Protein AF-A0A2U3Q3K9-F1 (afdb_monomer_lite)

Organism: NCBI:txid1549949

Structure (mmCIF, N/CA/C/O backbone):
data_AF-A0A2U3Q3K9-F1
#
_entry.id   AF-A0A2U3Q3K9-F1
#
loop_
_atom_site.group_PDB
_atom_site.id
_atom_site.type_symbol
_atom_site.label_atom_id
_atom_site.label_alt_id
_atom_site.label_comp_id
_atom_site.label_asym_id
_atom_site.label_entity_id
_atom_site.label_seq_id
_atom_site.pdbx_PDB_ins_code
_atom_site.Cartn_x
_atom_site.Cartn_y
_atom_site.Cartn_z
_atom_site.occupancy
_atom_site.B_iso_or_equiv
_atom_site.auth_seq_id
_atom_site.auth_comp_id
_atom_site.auth_asym_id
_atom_site.auth_atom_id
_atom_site.pdbx_PDB_model_num
ATOM 1 N N . MET A 1 1 ? -36.620 -2.948 -13.546 1.00 38.41 1 MET A N 1
ATOM 2 C CA . MET A 1 1 ? -37.044 -1.805 -12.710 1.00 38.41 1 MET A CA 1
ATOM 3 C C . MET A 1 1 ? -35.874 -1.459 -11.811 1.00 38.41 1 MET A C 1
ATOM 5 O O . MET A 1 1 ? -35.420 -2.343 -11.102 1.00 38.41 1 MET A O 1
ATOM 9 N N . ILE A 1 2 ? -35.316 -0.253 -11.924 1.00 50.88 2 ILE A N 1
ATOM 10 C CA . ILE A 1 2 ? -34.257 0.222 -11.024 1.00 50.88 2 ILE A CA 1
ATOM 11 C C . ILE A 1 2 ? -34.979 0.970 -9.907 1.00 50.88 2 ILE A C 1
ATOM 13 O O . ILE A 1 2 ? -35.572 2.015 -10.163 1.00 50.88 2 ILE A O 1
ATOM 17 N N . GLU A 1 3 ? -35.004 0.404 -8.705 1.00 53.09 3 GLU A N 1
ATOM 18 C CA . GLU A 1 3 ? -35.538 1.098 -7.536 1.00 53.09 3 GLU A CA 1
ATOM 19 C C . GLU A 1 3 ? -34.548 2.184 -7.111 1.00 53.09 3 GLU A C 1
ATOM 21 O O . GLU A 1 3 ? -33.431 1.915 -6.669 1.00 53.09 3 GLU A O 1
ATOM 26 N N . THR A 1 4 ? -34.947 3.440 -7.280 1.00 61.72 4 THR A N 1
ATOM 27 C CA . THR A 1 4 ? -34.213 4.595 -6.774 1.00 61.72 4 THR A CA 1
ATOM 28 C C . THR A 1 4 ? -34.368 4.635 -5.259 1.00 61.72 4 THR A C 1
ATOM 30 O O . THR A 1 4 ? -35.386 5.083 -4.732 1.00 61.72 4 THR A O 1
ATOM 33 N N . ASN A 1 5 ? -33.356 4.154 -4.539 1.00 61.25 5 ASN A N 1
ATOM 34 C CA . ASN A 1 5 ? -33.331 4.210 -3.082 1.00 61.25 5 ASN A CA 1
ATOM 35 C C . ASN A 1 5 ? -32.953 5.634 -2.631 1.00 61.25 5 ASN A C 1
ATOM 37 O O . ASN A 1 5 ? -31.806 5.940 -2.307 1.00 61.25 5 ASN A O 1
ATOM 41 N N . THR A 1 6 ? -33.914 6.555 -2.718 1.00 74.50 6 THR A N 1
ATOM 42 C CA . THR A 1 6 ? -33.729 7.946 -2.298 1.00 74.50 6 THR A CA 1
ATOM 43 C C . THR A 1 6 ? -33.804 8.029 -0.777 1.00 74.50 6 THR A C 1
ATOM 45 O O . THR A 1 6 ? -34.873 7.892 -0.180 1.00 74.50 6 THR A O 1
ATOM 48 N N . MET A 1 7 ? -32.662 8.291 -0.143 1.00 75.44 7 MET A N 1
ATOM 49 C CA . MET A 1 7 ? -32.586 8.587 1.288 1.00 75.44 7 MET A CA 1
ATOM 50 C C . MET A 1 7 ? -33.392 9.860 1.585 1.00 75.44 7 MET A C 1
ATOM 52 O O . MET A 1 7 ? -33.063 10.940 1.098 1.00 75.44 7 MET A O 1
ATOM 56 N N . ARG A 1 8 ? -34.469 9.738 2.372 1.00 78.50 8 ARG A N 1
ATOM 57 C CA . ARG A 1 8 ? -35.360 10.863 2.733 1.00 78.50 8 ARG A CA 1
ATOM 58 C C . ARG A 1 8 ? -34.809 11.736 3.866 1.00 78.50 8 ARG A C 1
ATOM 60 O O . ARG A 1 8 ? -35.306 12.835 4.090 1.00 78.50 8 ARG A O 1
ATOM 67 N N . THR A 1 9 ? -33.793 11.254 4.575 1.00 80.44 9 THR A N 1
ATOM 68 C CA . THR A 1 9 ? -33.140 11.929 5.700 1.00 80.44 9 THR A CA 1
ATOM 69 C C . THR A 1 9 ? -31.631 11.711 5.640 1.00 80.44 9 THR A C 1
ATOM 71 O O . THR A 1 9 ? -31.160 10.672 5.174 1.00 80.44 9 THR A O 1
ATOM 74 N N . ALA A 1 10 ? -30.862 12.701 6.104 1.00 80.88 10 ALA A N 1
ATOM 75 C CA . ALA A 1 10 ? -29.408 12.592 6.152 1.00 80.88 10 ALA A CA 1
ATOM 76 C C . ALA A 1 10 ? -28.997 11.468 7.125 1.00 80.88 10 ALA A C 1
ATOM 78 O O . ALA A 1 10 ? -29.416 11.501 8.290 1.00 80.88 10 ALA A O 1
ATOM 79 N N . PRO A 1 11 ? -28.184 10.488 6.693 1.00 78.44 11 PRO A N 1
ATOM 80 C CA . PRO A 1 11 ? -27.671 9.471 7.597 1.00 78.44 11 PRO A CA 1
ATOM 81 C C . PRO A 1 11 ? -26.784 10.130 8.659 1.00 78.44 11 PRO A C 1
ATOM 83 O O . PRO A 1 11 ? -25.936 10.969 8.351 1.00 78.44 11 PRO A O 1
ATOM 86 N N . ARG A 1 12 ? -26.981 9.749 9.923 1.00 85.25 12 ARG A N 1
ATO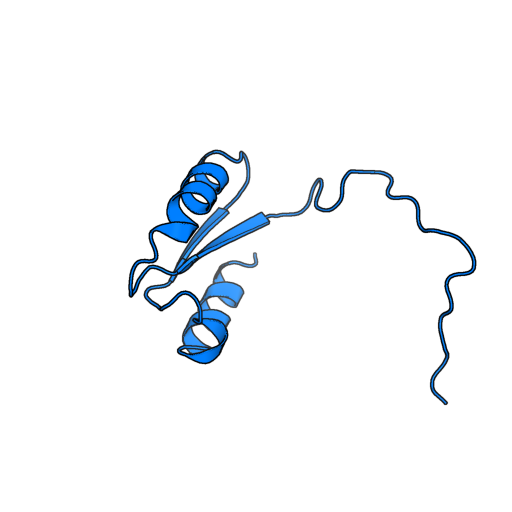M 87 C CA . ARG A 1 12 ? -26.102 10.146 11.028 1.00 85.25 12 ARG A CA 1
ATOM 88 C C . ARG A 1 12 ? -25.175 8.989 11.347 1.00 85.25 12 ARG A C 1
ATOM 90 O O . ARG A 1 12 ? -25.639 7.895 11.657 1.00 85.25 12 ARG A O 1
ATOM 97 N N . LEU A 1 13 ? -23.874 9.242 11.287 1.00 83.31 13 LEU A N 1
ATOM 98 C CA . LEU A 1 13 ? -22.890 8.278 11.749 1.00 83.31 13 LEU A CA 1
ATOM 99 C C . LEU A 1 13 ? -22.845 8.317 13.279 1.00 83.31 13 LEU A C 1
ATOM 101 O O . LEU A 1 13 ? -22.763 9.388 13.877 1.00 83.31 13 LEU A O 1
ATOM 105 N N . THR A 1 14 ? -22.903 7.149 13.911 1.00 87.62 14 THR A N 1
ATOM 106 C CA . THR A 1 14 ? -22.754 7.007 15.368 1.00 87.62 14 THR A CA 1
ATOM 107 C C . THR A 1 14 ? -21.294 7.095 15.815 1.00 87.62 14 THR A C 1
ATOM 109 O O . THR A 1 14 ? -21.023 7.294 16.995 1.00 87.62 14 THR A O 1
ATOM 112 N N . LYS A 1 15 ? -20.355 6.967 14.872 1.00 81.75 15 LYS A N 1
ATOM 113 C CA . LYS A 1 15 ? -18.906 7.080 15.058 1.00 81.75 15 LYS A CA 1
ATOM 114 C C . LYS A 1 15 ? -18.299 7.853 13.880 1.00 81.75 15 LYS A C 1
ATOM 116 O O . LYS A 1 15 ? -18.947 7.948 12.837 1.00 81.75 15 LYS A O 1
ATOM 121 N N . PRO A 1 16 ? -17.078 8.398 13.997 1.00 84.31 16 PRO A N 1
ATOM 122 C CA . PRO A 1 16 ? -16.381 8.959 12.844 1.00 84.31 16 PRO A CA 1
ATOM 123 C C . PRO A 1 16 ? -16.313 7.954 11.687 1.00 84.31 16 PRO A C 1
ATOM 125 O O . PRO A 1 16 ? -16.234 6.745 11.907 1.00 84.31 16 PRO A O 1
ATOM 128 N N . ALA A 1 17 ? -16.336 8.447 10.449 1.00 80.44 17 ALA A N 1
ATOM 129 C CA . ALA A 1 17 ? -16.169 7.588 9.281 1.00 80.44 17 ALA A CA 1
ATOM 130 C C . ALA A 1 17 ? -14.851 6.798 9.388 1.00 80.44 17 ALA A C 1
ATOM 132 O O . ALA A 1 17 ? -13.798 7.381 9.640 1.00 80.44 17 ALA A O 1
ATOM 133 N N . GLY A 1 18 ? -14.927 5.476 9.218 1.00 76.50 18 GLY A N 1
ATOM 134 C CA . GLY A 1 18 ? -13.772 4.581 9.334 1.00 76.50 18 GLY A CA 1
ATOM 135 C C . GLY A 1 18 ? -13.382 4.184 10.763 1.00 76.50 18 GLY A C 1
ATOM 136 O O . GLY A 1 18 ? -12.383 3.493 10.932 1.00 76.50 18 GLY A O 1
ATOM 137 N N . ALA A 1 19 ? -14.136 4.591 11.791 1.00 83.25 19 ALA A N 1
ATOM 138 C CA . ALA A 1 19 ? -13.889 4.144 13.161 1.00 83.25 19 ALA A CA 1
ATOM 139 C C . ALA A 1 19 ? -14.152 2.637 13.330 1.00 83.25 19 ALA A C 1
ATOM 141 O O . ALA A 1 19 ? -15.113 2.107 12.773 1.00 83.25 19 ALA A O 1
ATOM 142 N N . ASP A 1 20 ? -13.319 1.983 14.146 1.00 83.31 20 ASP A N 1
ATOM 143 C CA . ASP A 1 20 ? -13.395 0.561 14.520 1.00 83.31 20 ASP A CA 1
ATOM 144 C C . ASP A 1 20 ? -13.394 -0.433 13.345 1.00 83.31 20 ASP A C 1
ATOM 146 O O . ASP A 1 20 ? -13.854 -1.565 13.484 1.00 83.31 20 ASP A O 1
ATOM 150 N N . LEU A 1 21 ? -12.881 -0.019 12.184 1.00 85.94 21 LEU A N 1
ATOM 151 C CA . LEU A 1 21 ? -12.645 -0.910 11.053 1.00 85.94 21 LEU A CA 1
ATOM 152 C C . LEU A 1 21 ? -11.182 -1.343 11.013 1.00 85.94 21 LEU A C 1
ATOM 154 O O . LEU A 1 21 ? -10.271 -0.520 11.163 1.00 85.94 21 LEU A O 1
ATOM 158 N N . ASP A 1 22 ? -10.961 -2.621 10.714 1.00 88.75 22 ASP A N 1
ATOM 159 C CA . ASP A 1 22 ? -9.632 -3.117 10.380 1.00 88.75 22 ASP A CA 1
ATOM 160 C C . ASP A 1 22 ? -9.088 -2.340 9.186 1.00 88.75 22 ASP A C 1
ATOM 162 O O . ASP A 1 22 ? -9.667 -2.327 8.098 1.00 88.75 22 ASP A O 1
ATOM 166 N N . THR A 1 23 ? -7.957 -1.674 9.400 1.00 91.19 23 THR A N 1
ATOM 167 C CA . THR A 1 23 ? -7.373 -0.785 8.401 1.00 91.19 23 THR A CA 1
ATOM 168 C C . THR A 1 23 ? -6.008 -1.297 7.968 1.00 91.19 23 THR A C 1
ATOM 170 O O . THR A 1 23 ? -5.154 -1.642 8.789 1.00 91.19 23 THR A O 1
ATOM 173 N N . ILE A 1 24 ? -5.797 -1.332 6.654 1.00 93.00 24 ILE A N 1
ATOM 174 C CA . ILE A 1 24 ? -4.529 -1.711 6.033 1.00 93.00 24 ILE A CA 1
ATOM 175 C C . ILE A 1 24 ? -4.071 -0.561 5.146 1.00 93.00 24 ILE A C 1
ATOM 177 O O . ILE A 1 24 ? -4.808 -0.114 4.269 1.00 93.00 24 ILE A O 1
ATOM 181 N N . TYR A 1 25 ? -2.840 -0.104 5.350 1.00 93.62 25 TYR A N 1
ATOM 182 C CA . TYR A 1 25 ? -2.186 0.840 4.458 1.00 93.62 25 TYR A CA 1
ATOM 183 C C . TYR A 1 25 ? -1.329 0.097 3.435 1.00 93.62 25 TYR A C 1
ATOM 185 O O . TYR A 1 25 ? -0.388 -0.613 3.798 1.00 93.62 25 TYR A O 1
ATOM 193 N N . VAL A 1 26 ? -1.624 0.305 2.152 1.00 93.50 26 VAL A N 1
ATOM 194 C CA . VAL A 1 26 ? -0.860 -0.260 1.037 1.00 93.50 26 VAL A CA 1
ATOM 195 C C . VAL A 1 26 ? 0.088 0.799 0.467 1.00 93.50 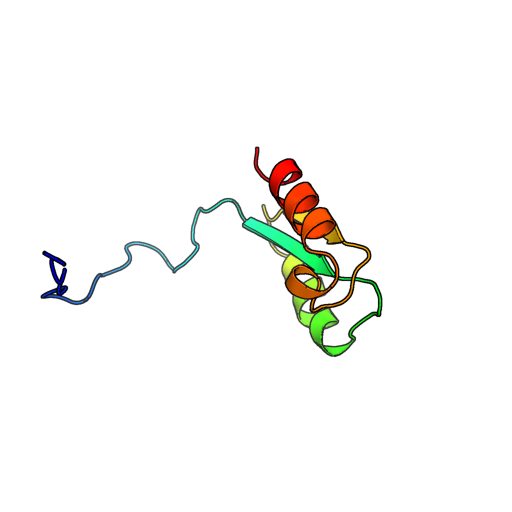26 VAL A C 1
ATOM 197 O O . VAL A 1 26 ? -0.339 1.816 -0.076 1.00 93.50 26 VAL A O 1
ATOM 200 N N . SER A 1 27 ? 1.392 0.563 0.593 1.00 94.19 27 SER A N 1
ATOM 201 C CA . SER A 1 27 ? 2.469 1.445 0.138 1.00 94.19 27 SER A CA 1
ATOM 202 C C . SER A 1 27 ? 3.000 0.994 -1.218 1.00 94.19 27 SER A C 1
ATOM 204 O O . SER A 1 27 ? 3.585 -0.077 -1.325 1.00 94.19 27 SER A O 1
ATOM 206 N N . CYS A 1 28 ? 2.835 1.820 -2.248 1.00 93.75 28 CYS A N 1
ATOM 207 C CA . CYS A 1 28 ? 3.469 1.619 -3.555 1.00 93.75 28 CYS A CA 1
ATOM 208 C C . CYS A 1 28 ? 4.885 2.214 -3.537 1.00 93.75 28 CYS A C 1
ATOM 210 O O . CYS A 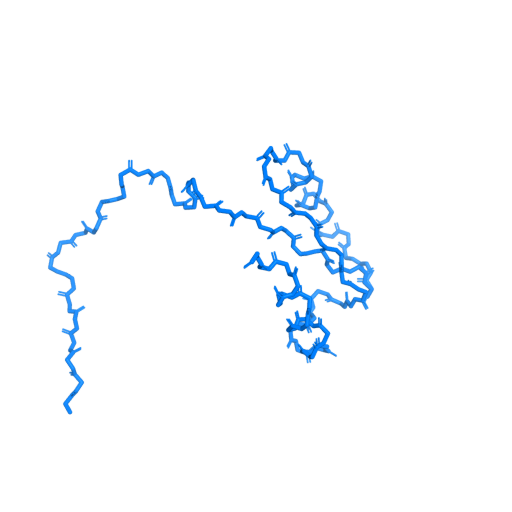1 28 ? 5.049 3.358 -3.104 1.00 93.75 28 CYS A O 1
ATOM 212 N N . GLU A 1 29 ? 5.905 1.463 -3.959 1.00 93.44 29 GLU A N 1
ATOM 213 C CA . GLU A 1 29 ? 7.310 1.833 -3.695 1.00 93.44 29 GLU A CA 1
ATOM 214 C C . GLU A 1 29 ? 8.214 1.933 -4.935 1.00 93.44 29 GLU A C 1
ATOM 216 O O . GLU A 1 29 ? 9.361 2.351 -4.796 1.00 93.44 29 GLU A O 1
ATOM 221 N N . ALA A 1 30 ? 7.728 1.615 -6.143 1.00 92.94 30 ALA A N 1
ATOM 222 C CA . ALA A 1 30 ? 8.575 1.582 -7.342 1.00 92.94 30 ALA A CA 1
ATOM 223 C C . ALA A 1 30 ? 7.860 2.061 -8.628 1.00 92.94 30 ALA A C 1
ATOM 225 O O . ALA A 1 30 ? 7.086 1.301 -9.206 1.00 92.94 30 ALA A O 1
ATOM 226 N N . PRO A 1 31 ? 8.143 3.275 -9.145 1.00 92.94 31 PRO A N 1
ATOM 227 C CA . PRO A 1 31 ? 9.084 4.259 -8.611 1.00 92.94 31 PRO A CA 1
ATOM 228 C C . PRO A 1 31 ? 8.591 4.896 -7.307 1.00 92.94 31 PRO A C 1
ATOM 230 O O . PRO A 1 31 ? 7.388 4.973 -7.047 1.00 92.94 31 PRO A O 1
ATOM 233 N N . ALA A 1 32 ? 9.539 5.381 -6.503 1.00 88.62 32 ALA A N 1
ATOM 234 C CA . ALA A 1 32 ? 9.231 6.160 -5.314 1.00 88.62 32 ALA A CA 1
ATOM 235 C C . ALA A 1 32 ? 8.528 7.473 -5.691 1.00 88.62 32 ALA A C 1
ATOM 237 O O . ALA A 1 32 ? 8.849 8.106 -6.697 1.00 88.62 32 ALA A O 1
ATOM 238 N N . MET A 1 33 ? 7.587 7.900 -4.852 1.00 92.75 33 MET A N 1
ATOM 239 C CA . MET A 1 33 ? 6.848 9.144 -5.030 1.00 92.75 33 MET A CA 1
ATOM 240 C C . MET A 1 33 ? 6.954 9.966 -3.744 1.00 92.75 33 MET A C 1
ATOM 242 O O . MET A 1 33 ? 6.226 9.732 -2.788 1.00 92.75 33 MET A O 1
ATOM 246 N N . ALA A 1 34 ? 7.857 10.946 -3.713 1.00 93.12 34 ALA A N 1
ATOM 247 C CA . ALA A 1 34 ? 8.137 11.720 -2.496 1.00 93.12 34 ALA A CA 1
ATOM 248 C C . ALA A 1 34 ? 6.887 12.411 -1.913 1.00 93.12 34 ALA A C 1
ATOM 250 O O . ALA A 1 34 ? 6.730 12.532 -0.701 1.00 93.12 34 ALA A O 1
ATOM 251 N N . ALA A 1 35 ? 5.940 12.798 -2.775 1.00 93.81 35 ALA A N 1
ATOM 252 C CA . ALA A 1 35 ? 4.669 13.392 -2.365 1.00 93.81 35 ALA A CA 1
ATOM 253 C C . ALA A 1 35 ? 3.825 12.492 -1.437 1.00 93.81 35 ALA A C 1
ATOM 25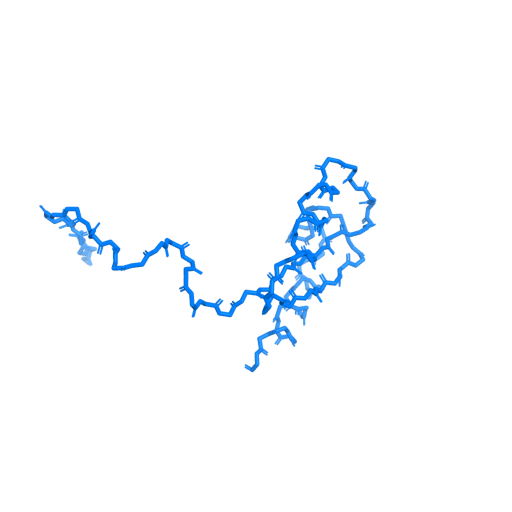5 O O . ALA A 1 35 ? 3.007 13.019 -0.683 1.00 93.81 35 ALA A O 1
ATOM 256 N N . ILE A 1 36 ? 4.012 11.162 -1.455 1.00 92.06 36 ILE A N 1
ATOM 257 C CA . ILE A 1 36 ? 3.259 10.241 -0.585 1.00 92.06 36 ILE A CA 1
ATOM 258 C C . ILE A 1 36 ? 3.959 9.937 0.749 1.00 92.06 36 ILE A C 1
ATOM 260 O O . ILE A 1 36 ? 3.341 9.348 1.640 1.00 92.06 36 ILE A O 1
ATOM 264 N N . ASP A 1 37 ? 5.217 10.344 0.931 1.00 92.75 37 ASP A N 1
ATOM 265 C CA . ASP A 1 37 ? 5.994 10.009 2.131 1.00 92.75 37 ASP A CA 1
ATOM 266 C C . ASP A 1 37 ? 5.375 10.519 3.444 1.00 92.75 37 ASP A C 1
ATOM 268 O O . ASP A 1 37 ? 5.345 9.744 4.407 1.00 92.75 37 ASP A O 1
ATOM 272 N N . PRO A 1 38 ? 4.789 11.733 3.519 1.00 95.94 38 PRO A N 1
ATOM 273 C CA . PRO A 1 38 ? 4.106 12.182 4.734 1.00 95.94 38 PRO A CA 1
ATOM 274 C C . PRO A 1 38 ? 2.925 11.282 5.125 1.00 95.94 38 PRO A C 1
ATOM 276 O O . PRO A 1 38 ? 2.704 11.013 6.307 1.00 95.94 38 PRO A O 1
ATOM 279 N N . PHE A 1 39 ? 2.183 10.766 4.141 1.00 94.00 39 PHE A N 1
ATOM 280 C CA . PHE A 1 39 ? 1.047 9.871 4.374 1.00 94.00 39 PHE A CA 1
ATOM 281 C C . PHE A 1 39 ? 1.515 8.493 4.837 1.00 94.00 39 PHE A C 1
ATOM 283 O O . PHE A 1 39 ? 0.960 7.941 5.786 1.00 94.00 39 PHE A O 1
ATOM 290 N N . ARG A 1 40 ? 2.591 7.976 4.232 1.00 94.31 40 ARG A N 1
ATOM 291 C CA . ARG A 1 40 ? 3.244 6.734 4.655 1.00 94.31 40 ARG A CA 1
ATOM 292 C C . ARG A 1 40 ? 3.753 6.833 6.095 1.00 94.31 40 ARG A C 1
ATOM 294 O O . ARG A 1 40 ? 3.536 5.914 6.884 1.00 94.31 40 ARG A O 1
ATOM 301 N N . ALA A 1 41 ? 4.408 7.941 6.442 1.00 95.12 41 ALA A N 1
ATOM 302 C CA . ALA A 1 41 ? 4.891 8.199 7.795 1.00 95.12 41 ALA A CA 1
ATOM 303 C C . ALA A 1 41 ? 3.731 8.256 8.798 1.00 95.12 41 ALA A C 1
ATOM 305 O O . ALA A 1 41 ? 3.773 7.579 9.823 1.00 95.12 41 ALA A O 1
ATOM 306 N 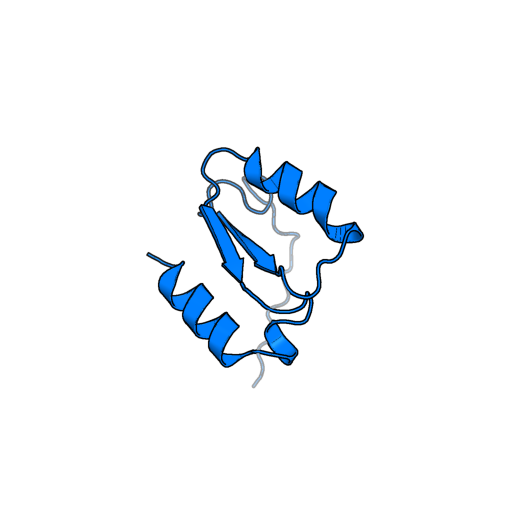N . ARG A 1 42 ? 2.657 8.983 8.464 1.00 94.81 42 ARG A N 1
ATOM 307 C CA . ARG A 1 42 ? 1.445 9.051 9.288 1.00 94.81 42 ARG A CA 1
ATOM 308 C C . ARG A 1 42 ? 0.791 7.683 9.485 1.00 94.81 42 ARG A C 1
ATOM 310 O O . ARG A 1 42 ? 0.384 7.377 10.602 1.00 94.81 42 ARG A O 1
ATOM 317 N N . ALA A 1 43 ? 0.681 6.873 8.432 1.00 94.00 43 ALA A N 1
ATOM 318 C CA . ALA A 1 43 ? 0.072 5.545 8.495 1.00 94.00 43 ALA A CA 1
ATOM 319 C C . ALA A 1 43 ? 0.845 4.603 9.427 1.00 94.00 43 ALA A C 1
ATOM 321 O O . ALA A 1 43 ? 0.238 3.891 10.219 1.00 94.00 43 ALA A O 1
ATOM 322 N N . ARG A 1 44 ? 2.184 4.657 9.403 1.00 94.00 44 ARG A N 1
ATOM 323 C CA . ARG A 1 44 ? 3.044 3.881 10.317 1.00 94.00 44 ARG A CA 1
ATOM 324 C C . ARG A 1 44 ? 2.895 4.275 11.788 1.00 94.00 44 ARG A C 1
ATOM 326 O O . ARG A 1 44 ? 3.240 3.482 12.654 1.00 94.00 44 ARG A O 1
ATOM 333 N N . GLN A 1 45 ? 2.404 5.480 12.069 1.00 95.19 45 GLN A N 1
ATOM 334 C CA . GLN A 1 45 ? 2.134 5.952 13.429 1.00 95.19 45 GLN A CA 1
ATOM 335 C C . GLN A 1 45 ? 0.726 5.579 13.923 1.00 95.19 45 GLN A C 1
ATOM 337 O O . GLN A 1 45 ? 0.425 5.798 15.093 1.00 95.19 45 GLN A O 1
ATOM 342 N N . GLN A 1 46 ? -0.155 5.048 13.063 1.00 91.94 46 GLN A N 1
ATOM 343 C CA . GLN A 1 46 ? -1.504 4.656 13.472 1.00 91.94 46 GLN A CA 1
ATOM 344 C C . GLN A 1 46 ? -1.474 3.315 14.208 1.00 91.94 46 GLN A C 1
ATOM 346 O O . GLN A 1 46 ? -1.043 2.296 13.668 1.00 91.94 46 GLN A O 1
ATOM 351 N N . GLN A 1 47 ? -1.972 3.304 15.441 1.00 89.56 47 GLN A N 1
ATOM 352 C CA . GLN A 1 47 ? -2.108 2.074 16.213 1.00 89.56 47 GLN A CA 1
ATOM 353 C C . GLN A 1 47 ? -3.174 1.163 15.586 1.00 89.56 47 GLN A C 1
ATOM 355 O O . GLN A 1 47 ? -4.246 1.621 15.196 1.00 89.56 47 GLN A O 1
ATOM 360 N N . GLY A 1 48 ? -2.877 -0.134 15.490 1.00 88.94 48 GLY A N 1
ATOM 361 C CA . GLY A 1 48 ? -3.798 -1.143 14.954 1.00 88.94 48 GLY A CA 1
ATOM 362 C C . GLY A 1 48 ? -3.864 -1.209 13.426 1.00 88.94 48 GLY A C 1
ATOM 363 O O . GLY A 1 48 ? -4.461 -2.137 12.888 1.00 88.94 48 GLY A O 1
ATOM 364 N N . TRP A 1 49 ? -3.223 -0.282 12.709 1.00 91.88 49 TRP A N 1
ATOM 365 C CA . TRP A 1 49 ? -3.146 -0.357 11.253 1.00 91.88 49 TRP A CA 1
ATOM 366 C C . TRP A 1 49 ? -2.103 -1.384 10.830 1.00 91.88 49 TRP A C 1
ATOM 368 O O . TRP A 1 49 ? -0.984 -1.415 11.345 1.00 91.88 49 TRP A O 1
ATOM 378 N N . ARG A 1 50 ? -2.451 -2.203 9.839 1.00 91.44 50 ARG A N 1
ATOM 379 C CA . ARG A 1 50 ? -1.497 -3.096 9.174 1.00 91.44 50 ARG A CA 1
ATOM 380 C C . ARG A 1 50 ? -0.858 -2.373 7.996 1.00 91.44 50 ARG A C 1
ATOM 382 O O . ARG A 1 50 ? -1.478 -1.515 7.371 1.00 91.44 50 ARG A O 1
ATOM 389 N N . PHE A 1 51 ? 0.385 -2.712 7.681 1.00 92.75 51 PHE A N 1
ATOM 390 C CA . PHE A 1 51 ? 1.142 -2.061 6.616 1.00 92.75 51 PHE A CA 1
ATOM 391 C C . PHE A 1 51 ? 1.619 -3.096 5.604 1.00 92.75 51 PHE A C 1
ATOM 393 O O . PHE A 1 51 ? 2.204 -4.106 5.986 1.00 92.75 51 PHE A O 1
ATOM 400 N N . GLN A 1 52 ? 1.403 -2.825 4.320 1.00 93.56 52 GLN A N 1
ATOM 401 C CA . GLN A 1 52 ? 1.781 -3.721 3.234 1.00 93.56 52 GLN A CA 1
ATOM 402 C C . GLN A 1 52 ? 2.477 -2.937 2.123 1.00 93.56 52 GLN A C 1
ATOM 404 O O . GLN A 1 52 ? 1.923 -1.979 1.593 1.00 93.56 52 GLN A O 1
ATOM 409 N N . ALA A 1 53 ? 3.685 -3.349 1.748 1.00 92.56 53 ALA A N 1
ATOM 410 C CA . ALA A 1 53 ? 4.398 -2.767 0.615 1.00 92.56 53 ALA A CA 1
ATOM 411 C C . ALA A 1 53 ? 4.063 -3.510 -0.688 1.00 92.56 53 ALA A C 1
ATOM 413 O O . ALA A 1 53 ? 3.869 -4.729 -0.686 1.00 92.56 53 ALA A O 1
ATOM 414 N N . ILE A 1 54 ? 4.023 -2.770 -1.796 1.00 94.00 54 ILE A N 1
ATOM 415 C CA . ILE A 1 54 ? 3.906 -3.279 -3.161 1.00 94.00 54 ILE A CA 1
ATOM 416 C C . ILE A 1 54 ? 5.045 -2.676 -3.995 1.00 94.00 54 ILE A C 1
ATOM 418 O O . ILE A 1 54 ? 5.148 -1.447 -4.085 1.00 94.00 54 ILE A O 1
ATOM 422 N N . PRO A 1 55 ? 5.869 -3.505 -4.663 1.00 93.44 55 PRO A N 1
ATOM 423 C CA . PRO A 1 55 ? 6.937 -3.040 -5.547 1.00 93.44 55 PRO A CA 1
ATOM 424 C C . PRO A 1 55 ? 6.372 -2.588 -6.908 1.00 93.44 55 PRO A C 1
ATOM 426 O O . PRO A 1 55 ? 6.673 -3.163 -7.947 1.00 93.44 55 PRO A O 1
ATOM 429 N N . SER A 1 56 ? 5.499 -1.582 -6.896 1.00 94.50 56 SER A N 1
ATOM 430 C CA . SER A 1 56 ? 4.862 -0.996 -8.081 1.00 94.50 56 SER A CA 1
ATOM 431 C C . SER A 1 56 ? 4.667 0.509 -7.897 1.00 94.50 56 SER A C 1
ATOM 433 O O . SER A 1 56 ? 4.846 1.043 -6.798 1.00 94.50 56 SER A O 1
ATOM 435 N N . SER A 1 57 ? 4.306 1.192 -8.986 1.00 92.75 57 SER A N 1
ATOM 436 C CA . SER A 1 57 ? 4.059 2.631 -9.015 1.00 92.75 57 SER A CA 1
ATOM 437 C C . SER A 1 57 ? 2.818 2.995 -8.200 1.00 92.75 57 SER A C 1
ATOM 439 O O . SER A 1 57 ? 2.006 2.127 -7.877 1.00 92.75 57 SER A O 1
ATOM 441 N N . HIS A 1 58 ? 2.621 4.287 -7.923 1.00 93.94 58 HIS A N 1
ATOM 442 C CA . HIS A 1 58 ? 1.391 4.778 -7.291 1.00 93.94 58 HIS A CA 1
ATOM 443 C C . HIS A 1 58 ? 0.119 4.365 -8.058 1.00 93.94 58 HIS A C 1
ATOM 445 O O . HIS A 1 58 ? -0.923 4.135 -7.452 1.00 93.94 58 HIS A O 1
ATOM 451 N N . ALA A 1 59 ? 0.223 4.173 -9.375 1.00 93.06 59 ALA A N 1
ATOM 452 C CA . ALA A 1 59 ? -0.843 3.649 -10.218 1.00 93.06 59 ALA A CA 1
ATOM 453 C C . ALA A 1 59 ? -0.884 2.105 -10.244 1.00 93.06 59 ALA A C 1
ATOM 455 O O . ALA A 1 59 ? -1.255 1.527 -11.262 1.00 93.06 59 ALA A O 1
ATOM 456 N N . CYS A 1 60 ? -0.512 1.415 -9.155 1.00 93.81 60 CYS A N 1
ATOM 457 C CA . CYS A 1 60 ? -0.417 -0.054 -9.099 1.00 93.81 60 CYS A CA 1
ATOM 458 C C . CYS A 1 60 ? -1.688 -0.781 -9.559 1.00 93.81 60 CYS A C 1
ATOM 460 O O . CYS A 1 60 ? -1.588 -1.798 -10.238 1.00 93.81 60 CYS A O 1
ATOM 462 N N . MET A 1 61 ? -2.869 -0.223 -9.285 1.00 94.75 61 MET A N 1
ATOM 463 C CA . MET A 1 61 ? -4.150 -0.767 -9.748 1.00 94.75 61 MET A CA 1
ATOM 464 C C . MET A 1 61 ? -4.277 -0.810 -11.278 1.00 94.75 61 MET A C 1
ATOM 466 O O . MET A 1 61 ? -5.014 -1.637 -11.797 1.00 94.75 61 MET A O 1
ATOM 470 N N . ALA A 1 62 ? -3.568 0.064 -11.997 1.00 95.31 62 ALA A N 1
ATOM 471 C CA . ALA A 1 62 ? -3.548 0.103 -13.456 1.00 95.31 62 ALA A CA 1
ATOM 472 C C . ALA A 1 62 ? -2.304 -0.582 -14.040 1.00 95.31 62 ALA A C 1
ATOM 474 O O . ALA A 1 62 ? -2.394 -1.254 -15.061 1.00 95.31 62 ALA A O 1
ATOM 475 N N . THR A 1 63 ? -1.138 -0.415 -13.407 1.00 94.19 63 THR A N 1
ATOM 476 C CA . THR A 1 63 ? 0.141 -0.906 -13.947 1.00 94.19 63 THR A CA 1
ATOM 477 C C . THR A 1 63 ? 0.484 -2.330 -13.516 1.00 94.19 63 THR A C 1
ATOM 479 O O . THR A 1 63 ? 1.320 -2.965 -14.149 1.00 94.19 63 THR A O 1
ATOM 482 N N . ALA A 1 64 ? -0.103 -2.814 -12.421 1.00 95.19 64 ALA A N 1
ATOM 483 C CA . ALA A 1 64 ? 0.135 -4.143 -11.861 1.00 95.19 64 ALA A CA 1
ATOM 484 C C . ALA A 1 64 ? -1.126 -4.688 -11.142 1.00 95.19 64 ALA A C 1
ATOM 486 O O . ALA A 1 64 ? -1.081 -4.964 -9.932 1.00 95.19 64 ALA A O 1
ATOM 487 N N . PRO A 1 65 ? -2.269 -4.817 -11.844 1.00 95.62 65 PRO A N 1
ATOM 488 C CA . PRO A 1 65 ? -3.542 -5.192 -11.230 1.00 95.62 65 PRO A CA 1
ATOM 489 C C . PRO A 1 65 ? -3.493 -6.567 -10.549 1.00 95.62 65 PRO A C 1
ATOM 491 O O . PRO A 1 65 ? -3.982 -6.703 -9.430 1.00 95.62 65 PRO A O 1
ATOM 494 N N . GLU A 1 66 ? -2.829 -7.567 -11.136 1.00 96.81 66 GLU A N 1
ATOM 495 C CA . GLU A 1 66 ? -2.729 -8.914 -10.555 1.00 96.81 66 GLU A CA 1
ATOM 496 C C . GLU A 1 66 ? -1.894 -8.923 -9.271 1.00 96.81 66 GLU A C 1
ATOM 498 O O . GLU A 1 66 ? -2.234 -9.598 -8.298 1.00 96.81 66 GLU A O 1
ATOM 503 N N . LEU A 1 67 ? -0.791 -8.168 -9.248 1.00 95.19 67 LEU A N 1
ATOM 504 C CA . LEU A 1 67 ? 0.038 -8.016 -8.052 1.00 95.19 67 LEU A CA 1
ATOM 505 C C . LEU A 1 67 ? -0.743 -7.309 -6.940 1.00 95.19 67 LEU A C 1
ATOM 507 O O . LEU A 1 67 ? -0.650 -7.700 -5.773 1.00 95.19 67 LEU A O 1
ATOM 511 N N . THR A 1 68 ? -1.515 -6.288 -7.307 1.00 94.56 68 THR A N 1
ATOM 512 C CA . THR A 1 68 ? -2.364 -5.531 -6.386 1.00 94.56 68 THR A CA 1
ATOM 513 C C . THR A 1 68 ? -3.445 -6.431 -5.795 1.00 94.56 68 THR A C 1
ATOM 515 O O . THR A 1 68 ? -3.530 -6.538 -4.574 1.00 94.56 68 THR A O 1
ATOM 518 N N . GLY A 1 69 ? -4.185 -7.164 -6.633 1.00 95.19 69 GLY A N 1
ATOM 519 C CA . GLY A 1 69 ? -5.217 -8.113 -6.205 1.00 95.19 69 GLY A CA 1
ATOM 520 C C . GLY A 1 69 ? -4.673 -9.173 -5.249 1.00 95.19 69 GLY A C 1
ATOM 521 O O . GLY A 1 69 ? -5.124 -9.259 -4.111 1.00 95.19 69 GLY A O 1
ATOM 522 N N . LYS A 1 70 ? -3.599 -9.875 -5.638 1.00 95.00 70 LYS A N 1
ATOM 523 C CA . LYS A 1 70 ? -2.946 -10.879 -4.777 1.00 95.00 70 LYS A CA 1
ATOM 524 C C . LYS A 1 70 ? -2.461 -10.306 -3.447 1.00 95.00 70 LYS A C 1
ATOM 526 O O . LYS A 1 70 ? -2.381 -11.018 -2.449 1.00 95.00 70 LYS A O 1
ATOM 531 N N . THR A 1 71 ? -2.050 -9.041 -3.435 1.00 93.62 71 THR A N 1
ATOM 532 C CA . THR A 1 71 ? -1.620 -8.377 -2.203 1.00 93.62 71 THR A CA 1
ATOM 533 C C . THR A 1 71 ? -2.803 -8.086 -1.290 1.00 93.62 71 THR A C 1
ATOM 535 O O . THR A 1 71 ? -2.700 -8.338 -0.094 1.00 93.62 71 THR A O 1
ATOM 538 N N . LEU A 1 72 ? -3.919 -7.610 -1.843 1.00 92.44 72 LEU A N 1
ATOM 539 C CA . LEU A 1 72 ? -5.145 -7.364 -1.088 1.00 92.44 72 LEU A CA 1
ATOM 540 C C . LEU A 1 72 ? -5.736 -8.667 -0.536 1.00 92.44 72 LEU A C 1
ATOM 542 O O . LEU A 1 72 ? -6.058 -8.719 0.644 1.00 92.44 72 LEU A O 1
ATOM 546 N N . GLU A 1 73 ? -5.786 -9.733 -1.337 1.00 93.19 73 GLU A N 1
ATOM 547 C CA . GLU A 1 73 ? -6.265 -11.059 -0.915 1.00 93.19 73 GLU A CA 1
ATOM 548 C C . GLU A 1 73 ? -5.490 -11.607 0.288 1.00 93.19 73 GLU A C 1
ATOM 550 O O . GLU A 1 73 ? -6.090 -12.132 1.216 1.00 93.19 73 GLU A O 1
ATOM 555 N N . ARG A 1 74 ? -4.160 -11.445 0.313 1.00 89.44 74 ARG A N 1
ATOM 556 C CA . ARG A 1 74 ? -3.327 -11.858 1.459 1.00 89.44 74 ARG A CA 1
ATOM 557 C C . ARG A 1 74 ? -3.464 -10.952 2.678 1.00 89.44 74 ARG A C 1
ATOM 559 O O . ARG A 1 74 ? -3.064 -11.338 3.773 1.00 89.44 74 ARG A O 1
ATOM 566 N N . ALA A 1 75 ? -3.907 -9.717 2.474 1.00 84.25 75 ALA A N 1
ATOM 567 C CA . ALA A 1 75 ? -3.998 -8.724 3.528 1.00 84.25 75 ALA A CA 1
ATOM 568 C C . ALA A 1 75 ? -5.334 -8.828 4.285 1.00 84.25 75 ALA A C 1
ATOM 570 O O . ALA A 1 75 ? -5.412 -8.434 5.447 1.00 84.25 75 ALA A O 1
ATOM 571 N N . VAL A 1 76 ? -6.381 -9.381 3.678 1.00 77.56 76 VAL A N 1
ATOM 572 C CA . VAL A 1 76 ? -7.640 -9.683 4.372 1.00 77.56 76 VAL A CA 1
ATOM 573 C C . VAL A 1 76 ? -7.463 -10.970 5.205 1.00 77.56 76 VAL A C 1
ATOM 575 O O . VAL A 1 76 ? -6.854 -11.911 4.699 1.00 77.56 76 VAL A O 1
ATOM 578 N N . PRO A 1 77 ? -7.883 -10.996 6.486 1.00 62.94 77 PRO A N 1
ATOM 579 C CA . PRO A 1 77 ? -7.870 -12.213 7.303 1.00 62.94 77 PRO A CA 1
A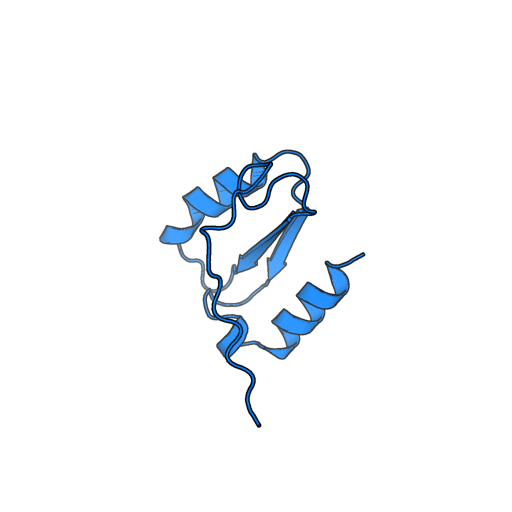TOM 580 C C . PRO A 1 77 ? -8.842 -13.288 6.799 1.00 62.94 77 PRO A C 1
ATOM 582 O O . PRO A 1 77 ? -9.858 -12.928 6.162 1.00 62.94 77 PRO A O 1
#

Secondary structure (DSSP, 8-state):
-------SSPPPPSS-TTTT---EEEEE-SS--GGGHHHHHHHHTSTT-EEEEESS-TTHHHH-HHHHHHHHHHH--

Foldseek 3Di:
DDDDPDDPDDDDDPDPVPPPDQAEAEAAPVPHDPVCVVVVVVQVPDPRYHYHYDPHDPVCCPPPVPSVVVRVVVVPD

pLDDT: mean 87.49, std 11.29, range [38.41, 96.81]

Sequence (77 aa):
MIETNTMRTAPRLTKPAGADLDTIYVSCEAPAMAAIDPFRARARQQQGWRFQAIPSSHACMATAPELTGKTLERAVP

Radius of gyration: 16.93 Å; chains: 1; bounding box: 46×26×30 Å